Protein AF-A0A4P6G451-F1 (afdb_monomer_lite)

Radius of gyration: 16.67 Å; chains: 1; bounding box: 33×32×48 Å

Foldseek 3Di:
DDDDPVVVVVVVLVVVLVVLVVVLVVVLVVLVVCCVVVVDPPVVSVVVNVVSVVVSVCSVVVNPPPDPPD

Structure (mmCIF, N/CA/C/O backbone):
data_AF-A0A4P6G451-F1
#
_entry.id   AF-A0A4P6G451-F1
#
loop_
_atom_site.group_PDB
_atom_site.id
_atom_site.type_symbol
_atom_site.label_atom_id
_atom_site.label_alt_id
_atom_site.label_comp_id
_atom_site.label_asym_id
_atom_site.label_entity_id
_atom_site.label_seq_id
_atom_site.pdbx_PDB_ins_code
_atom_site.Cartn_x
_atom_site.Cartn_y
_atom_site.Cartn_z
_atom_site.occupancy
_atom_site.B_iso_or_equiv
_atom_site.auth_seq_id
_atom_site.auth_comp_id
_atom_site.auth_asym_id
_atom_site.auth_atom_id
_atom_site.pdbx_PDB_model_num
ATOM 1 N N . MET A 1 1 ? 17.211 -14.072 -30.868 1.00 56.56 1 MET A N 1
ATOM 2 C CA . MET A 1 1 ? 17.401 -12.604 -30.881 1.00 56.56 1 MET A CA 1
ATOM 3 C C . MET A 1 1 ? 17.959 -12.198 -29.518 1.00 56.56 1 MET A C 1
ATOM 5 O O . MET A 1 1 ? 17.316 -12.500 -28.520 1.00 56.56 1 MET A O 1
ATOM 9 N N . ARG A 1 2 ? 19.188 -11.665 -29.438 1.00 70.50 2 ARG A N 1
ATOM 10 C CA . ARG A 1 2 ? 19.831 -11.278 -28.163 1.00 70.50 2 ARG A CA 1
ATOM 11 C C . ARG A 1 2 ? 19.353 -9.867 -27.801 1.00 70.50 2 ARG A C 1
ATOM 13 O O . ARG A 1 2 ? 19.513 -8.972 -28.621 1.00 70.50 2 ARG A O 1
ATOM 20 N N . ARG A 1 3 ? 18.743 -9.691 -26.626 1.00 76.56 3 ARG A N 1
ATOM 21 C CA . ARG A 1 3 ? 18.314 -8.372 -26.126 1.00 76.56 3 ARG A CA 1
ATOM 22 C C . ARG A 1 3 ? 19.534 -7.549 -25.710 1.00 76.56 3 ARG A C 1
ATOM 24 O O . ARG A 1 3 ? 20.508 -8.105 -25.202 1.00 76.56 3 ARG A O 1
ATOM 31 N N . SER A 1 4 ? 19.474 -6.243 -25.916 1.00 85.50 4 SER A N 1
ATOM 32 C CA . SER A 1 4 ? 20.456 -5.285 -25.419 1.00 85.50 4 SER A CA 1
ATOM 33 C C . SER A 1 4 ? 20.351 -5.121 -23.897 1.00 85.50 4 SER A C 1
ATOM 35 O O . SER A 1 4 ? 19.295 -5.325 -23.294 1.00 85.50 4 SER A O 1
ATOM 37 N N . PHE A 1 5 ? 21.444 -4.701 -23.257 1.00 75.12 5 PHE A N 1
ATOM 38 C CA . PHE A 1 5 ? 21.449 -4.383 -21.824 1.00 75.12 5 PHE A CA 1
ATOM 39 C C . PHE A 1 5 ? 20.434 -3.290 -21.450 1.00 75.12 5 PHE A C 1
ATOM 41 O O . PHE A 1 5 ? 19.853 -3.345 -20.368 1.00 75.12 5 PHE A O 1
ATOM 48 N N . ALA A 1 6 ? 20.187 -2.326 -22.344 1.00 77.19 6 ALA A N 1
ATOM 49 C CA . ALA A 1 6 ? 19.198 -1.271 -22.134 1.00 77.19 6 ALA A CA 1
ATOM 50 C C . ALA A 1 6 ? 17.768 -1.833 -22.044 1.00 77.19 6 ALA A C 1
ATOM 52 O O . ALA A 1 6 ? 17.018 -1.454 -21.148 1.00 77.19 6 ALA A O 1
ATOM 53 N N . GLU A 1 7 ? 17.415 -2.787 -22.910 1.00 73.81 7 GLU A N 1
ATOM 54 C CA . GLU A 1 7 ? 16.108 -3.458 -22.875 1.00 73.81 7 GLU A CA 1
ATOM 55 C C . GLU A 1 7 ? 15.941 -4.308 -21.612 1.00 73.81 7 GLU A C 1
ATOM 57 O O . GLU A 1 7 ? 14.882 -4.286 -20.991 1.00 73.81 7 GLU A O 1
ATOM 62 N N . ILE A 1 8 ? 16.991 -5.021 -21.191 1.00 73.31 8 ILE A N 1
ATOM 63 C CA . ILE A 1 8 ? 16.967 -5.813 -19.951 1.00 73.31 8 ILE A CA 1
ATOM 64 C C . ILE A 1 8 ? 16.738 -4.901 -18.739 1.00 73.31 8 ILE A C 1
ATOM 66 O O . ILE A 1 8 ? 15.903 -5.204 -17.889 1.00 73.31 8 ILE A O 1
ATOM 70 N N . ARG A 1 9 ? 17.431 -3.758 -18.682 1.00 72.75 9 ARG A N 1
ATOM 71 C CA . ARG A 1 9 ? 17.269 -2.771 -17.607 1.00 72.75 9 ARG A CA 1
ATOM 72 C C . ARG A 1 9 ? 15.869 -2.156 -17.592 1.00 72.75 9 ARG A C 1
ATOM 74 O O . ARG A 1 9 ? 15.295 -2.004 -16.519 1.00 72.75 9 ARG A O 1
ATOM 81 N N . ALA A 1 10 ? 15.317 -1.821 -18.758 1.00 71.44 10 ALA A N 1
ATOM 82 C CA . ALA A 1 10 ? 13.969 -1.265 -18.864 1.00 71.44 10 ALA A CA 1
ATOM 83 C C . ALA A 1 10 ? 12.897 -2.256 -18.377 1.00 71.44 10 ALA A C 1
ATOM 85 O O . ALA A 1 10 ? 11.972 -1.859 -17.671 1.00 71.44 10 ALA A O 1
ATOM 86 N N . ILE A 1 11 ? 13.048 -3.545 -18.700 1.00 73.06 11 ILE A N 1
ATOM 87 C CA . ILE A 1 11 ? 12.157 -4.610 -18.215 1.00 73.06 11 ILE A CA 1
ATOM 88 C C . ILE A 1 11 ? 12.269 -4.756 -16.693 1.00 73.06 11 ILE A C 1
ATOM 90 O O . ILE A 1 11 ? 11.249 -4.722 -16.013 1.00 73.06 11 ILE A O 1
ATOM 94 N N . ALA A 1 12 ? 13.487 -4.820 -16.146 1.00 69.44 12 ALA A N 1
ATOM 95 C CA . ALA A 1 12 ? 13.692 -4.932 -14.700 1.00 69.44 12 ALA A CA 1
ATOM 96 C C . ALA A 1 12 ? 13.059 -3.759 -13.926 1.00 69.44 12 ALA A C 1
ATOM 98 O O . ALA A 1 12 ? 12.400 -3.966 -12.912 1.00 69.44 12 ALA A O 1
ATOM 99 N N . GLN A 1 13 ? 13.177 -2.531 -14.442 1.00 75.69 13 GLN A N 1
ATOM 100 C CA . GLN A 1 13 ? 12.538 -1.356 -13.840 1.00 75.69 13 GLN A CA 1
ATOM 101 C C . GLN A 1 13 ? 11.004 -1.414 -13.890 1.00 75.69 13 GLN A C 1
ATOM 103 O O . GLN A 1 13 ? 10.337 -0.921 -12.980 1.00 75.69 13 GLN A O 1
ATOM 108 N N . LEU A 1 14 ? 10.425 -1.985 -14.949 1.00 73.88 14 LEU A N 1
ATOM 109 C CA . LEU A 1 14 ? 8.979 -2.204 -15.034 1.00 73.88 14 LEU A CA 1
ATOM 110 C C . LEU A 1 14 ? 8.517 -3.265 -14.028 1.00 73.88 14 LEU A C 1
ATOM 112 O O . LEU A 1 14 ? 7.521 -3.044 -13.336 1.00 73.88 14 LEU A O 1
ATOM 116 N N . ASP A 1 15 ? 9.266 -4.359 -13.895 1.00 77.94 15 ASP A N 1
ATOM 117 C CA . ASP A 1 15 ? 8.978 -5.429 -12.937 1.00 77.94 15 ASP A CA 1
ATOM 118 C C . ASP A 1 15 ? 9.050 -4.923 -11.489 1.00 77.94 15 ASP A C 1
ATOM 120 O O . ASP A 1 15 ? 8.139 -5.173 -10.698 1.00 77.94 15 ASP A O 1
ATOM 124 N N . GLU A 1 16 ? 10.070 -4.128 -11.153 1.00 75.69 16 GLU A N 1
ATOM 125 C CA . GLU A 1 16 ? 10.196 -3.478 -9.843 1.00 75.69 16 GLU A CA 1
ATOM 126 C C . GLU A 1 16 ? 9.001 -2.565 -9.541 1.00 75.69 16 GLU A C 1
ATOM 128 O O . GLU A 1 16 ? 8.428 -2.623 -8.450 1.00 75.69 16 GLU A O 1
ATOM 133 N N . ARG A 1 17 ? 8.559 -1.755 -10.514 1.00 79.81 17 ARG A N 1
ATOM 134 C CA . ARG A 1 17 ? 7.379 -0.889 -10.350 1.00 79.81 17 ARG A CA 1
ATOM 135 C C . ARG A 1 17 ? 6.117 -1.704 -10.085 1.00 79.81 17 ARG A C 1
ATOM 137 O O . ARG A 1 17 ? 5.340 -1.347 -9.201 1.00 79.81 17 ARG A O 1
ATOM 144 N N . HIS A 1 18 ? 5.906 -2.794 -10.818 1.00 81.06 18 HIS A N 1
ATOM 145 C CA . HIS A 1 18 ? 4.765 -3.682 -10.593 1.00 81.06 18 HIS A CA 1
ATOM 146 C C . HIS A 1 18 ? 4.826 -4.361 -9.219 1.00 81.06 18 HIS A C 1
ATOM 148 O O . HIS A 1 18 ? 3.810 -4.418 -8.522 1.00 81.06 18 HIS A O 1
ATOM 154 N N . ALA A 1 19 ? 6.009 -4.812 -8.796 1.00 84.19 19 ALA A N 1
ATOM 155 C CA . ALA A 1 19 ? 6.216 -5.419 -7.487 1.00 84.19 19 ALA A CA 1
ATOM 156 C C . ALA A 1 19 ? 5.904 -4.442 -6.344 1.00 84.19 19 ALA A C 1
ATOM 158 O O . ALA A 1 19 ? 5.222 -4.817 -5.388 1.00 84.19 19 ALA A O 1
ATOM 159 N N . VAL A 1 20 ? 6.328 -3.179 -6.465 1.00 86.12 20 VAL A N 1
ATOM 160 C CA . VAL A 1 20 ? 6.014 -2.123 -5.491 1.00 86.12 20 VAL A CA 1
ATOM 161 C C . VAL A 1 20 ? 4.510 -1.890 -5.404 1.00 86.12 20 VAL A C 1
ATOM 163 O O . VAL A 1 20 ? 3.969 -1.904 -4.304 1.00 86.12 20 VAL A O 1
ATOM 166 N N . LEU A 1 21 ? 3.813 -1.739 -6.536 1.00 87.06 21 LEU A N 1
ATOM 167 C CA . LEU A 1 21 ? 2.359 -1.534 -6.544 1.00 87.06 21 LEU A CA 1
ATOM 168 C C . LEU A 1 21 ? 1.618 -2.688 -5.844 1.00 87.06 21 LEU A C 1
ATOM 170 O O . LEU A 1 21 ? 0.743 -2.448 -5.010 1.00 87.06 21 LEU A O 1
ATOM 174 N N . ALA A 1 22 ? 1.998 -3.934 -6.140 1.00 88.12 22 ALA A N 1
ATOM 175 C CA . ALA A 1 22 ? 1.410 -5.120 -5.520 1.00 88.12 22 ALA A CA 1
ATOM 176 C C . ALA A 1 22 ? 1.750 -5.243 -4.024 1.00 88.12 22 ALA A C 1
ATOM 178 O O . ALA A 1 22 ? 0.930 -5.700 -3.227 1.00 88.12 22 ALA A O 1
ATOM 179 N N . TYR A 1 23 ? 2.959 -4.848 -3.617 1.00 90.19 23 TYR A N 1
ATOM 180 C CA . TYR A 1 23 ? 3.339 -4.804 -2.207 1.00 90.19 23 TYR A CA 1
ATOM 181 C C . TYR A 1 23 ? 2.530 -3.749 -1.446 1.00 90.19 23 TYR A C 1
ATOM 183 O O . TYR A 1 23 ? 1.976 -4.053 -0.394 1.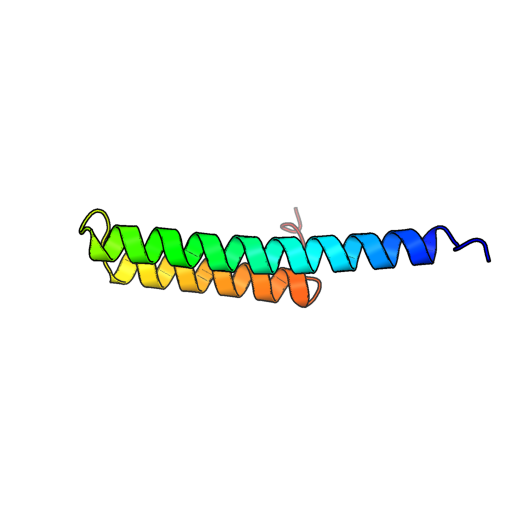00 90.19 23 TYR A O 1
ATOM 191 N N . THR A 1 24 ? 2.394 -2.542 -2.000 1.00 91.88 24 THR A N 1
ATOM 192 C CA . THR A 1 24 ? 1.608 -1.452 -1.410 1.00 91.88 24 THR A CA 1
ATOM 193 C C . THR A 1 24 ? 0.150 -1.844 -1.198 1.00 91.88 24 THR A C 1
ATOM 195 O O . THR A 1 24 ? -0.386 -1.570 -0.127 1.00 91.88 24 THR A O 1
ATOM 198 N N . ALA A 1 25 ? -0.479 -2.496 -2.183 1.00 92.06 25 ALA A N 1
ATOM 199 C CA . ALA A 1 25 ? -1.851 -2.983 -2.051 1.00 92.06 25 ALA A CA 1
ATOM 200 C C . ALA A 1 25 ? -1.989 -3.929 -0.848 1.00 92.06 25 ALA A C 1
ATOM 202 O O . ALA A 1 25 ? -2.767 -3.654 0.058 1.00 92.06 25 ALA A O 1
ATOM 203 N N . ARG A 1 26 ? -1.123 -4.949 -0.763 1.00 94.38 26 ARG A N 1
ATOM 204 C CA . ARG A 1 26 ? -1.119 -5.894 0.366 1.00 94.38 26 ARG A CA 1
ATOM 205 C C . ARG A 1 26 ? -0.887 -5.222 1.718 1.00 94.38 26 ARG A C 1
ATOM 207 O O . ARG A 1 26 ? -1.472 -5.634 2.711 1.00 94.38 26 ARG A O 1
ATOM 214 N N . GLN A 1 27 ? -0.025 -4.206 1.780 1.00 95.00 27 GLN A N 1
ATOM 215 C CA . GLN A 1 27 ? 0.191 -3.458 3.020 1.00 95.00 27 GLN A CA 1
ATOM 216 C C . GLN A 1 27 ? -1.058 -2.681 3.445 1.00 95.00 27 GLN A C 1
ATOM 218 O O . GLN A 1 27 ? -1.338 -2.618 4.637 1.00 95.00 27 GLN A O 1
ATOM 223 N N . CYS A 1 28 ? -1.823 -2.132 2.496 1.00 95.31 28 CYS A N 1
ATOM 224 C CA . CYS A 1 28 ? -3.089 -1.474 2.818 1.00 95.31 28 CYS A CA 1
ATOM 225 C C . CYS A 1 28 ? -4.098 -2.480 3.384 1.00 95.31 28 CYS A C 1
ATOM 227 O O . CYS A 1 28 ? -4.672 -2.207 4.430 1.00 95.31 28 CYS A O 1
ATOM 229 N N . ASP A 1 29 ? -4.223 -3.667 2.781 1.00 96.06 29 ASP A N 1
ATOM 230 C CA . ASP A 1 29 ? -5.121 -4.722 3.278 1.00 96.06 29 ASP A CA 1
ATOM 231 C C . ASP A 1 29 ? -4.776 -5.138 4.723 1.00 96.06 29 ASP A C 1
ATOM 233 O O . ASP A 1 29 ? -5.656 -5.333 5.561 1.00 96.06 29 ASP A O 1
ATOM 237 N N . ILE A 1 30 ? -3.479 -5.244 5.044 1.00 96.69 30 ILE A N 1
ATOM 238 C CA . ILE A 1 30 ? -3.010 -5.560 6.403 1.00 96.69 30 ILE A CA 1
ATOM 239 C C . ILE A 1 30 ? -3.389 -4.447 7.385 1.00 96.69 30 ILE A C 1
ATOM 241 O O . ILE A 1 30 ? -3.875 -4.732 8.479 1.00 96.69 30 ILE A O 1
ATOM 245 N N . VAL A 1 31 ? -3.157 -3.188 7.010 1.00 95.62 31 VAL A N 1
ATOM 246 C CA . VAL A 1 31 ? -3.447 -2.016 7.849 1.00 95.62 31 VAL A CA 1
ATOM 247 C C . VAL A 1 31 ? -4.951 -1.873 8.091 1.00 95.62 31 VAL A C 1
ATOM 249 O O . VAL A 1 31 ? -5.367 -1.662 9.229 1.00 95.62 31 VAL A O 1
ATOM 252 N N . GLU A 1 32 ? -5.769 -2.066 7.058 1.00 95.88 32 GLU A N 1
ATOM 253 C CA . GLU A 1 32 ? -7.230 -2.091 7.170 1.00 95.88 32 GLU A CA 1
ATOM 254 C C . GLU A 1 32 ? -7.685 -3.215 8.114 1.00 95.88 32 GLU A C 1
ATOM 256 O O . GLU A 1 32 ? -8.437 -2.960 9.054 1.00 95.88 32 GLU A O 1
ATOM 261 N N . GLY A 1 33 ? -7.121 -4.421 7.983 1.00 96.44 33 GLY A N 1
ATOM 262 C CA . GLY A 1 33 ? -7.392 -5.526 8.907 1.00 96.44 33 GLY A CA 1
ATOM 263 C C . GLY A 1 33 ? -6.969 -5.247 10.357 1.00 96.44 33 GLY A C 1
ATOM 264 O O . GLY A 1 33 ? -7.619 -5.710 11.296 1.00 96.44 33 GLY A O 1
ATOM 265 N N . MET A 1 34 ? -5.902 -4.470 10.580 1.00 96.50 34 MET A N 1
ATOM 266 C CA . MET A 1 34 ? -5.504 -4.031 11.924 1.00 96.50 34 MET A CA 1
ATOM 267 C C . MET A 1 34 ? -6.487 -3.018 12.518 1.00 96.50 34 MET A C 1
ATOM 269 O O . MET A 1 34 ? -6.750 -3.080 13.722 1.00 96.50 34 MET A O 1
ATOM 273 N N . ALA A 1 35 ? -7.034 -2.117 11.698 1.00 96.75 35 ALA A N 1
ATOM 274 C CA . ALA A 1 35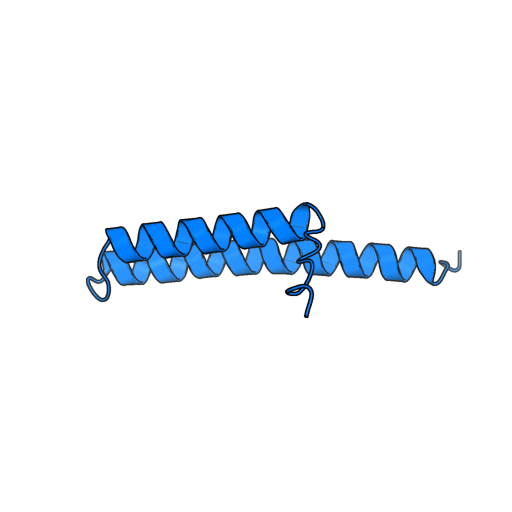 ? -8.055 -1.161 12.120 1.00 96.75 35 ALA A CA 1
ATOM 275 C C . ALA A 1 35 ? -9.375 -1.863 12.456 1.00 96.75 35 ALA A C 1
ATOM 277 O O . ALA A 1 35 ? -9.954 -1.609 13.510 1.00 96.75 35 ALA A O 1
ATOM 278 N N . ASP A 1 36 ? -9.807 -2.802 11.612 1.00 96.31 36 ASP A N 1
ATOM 279 C CA . ASP A 1 36 ? -11.019 -3.596 11.837 1.00 96.31 36 ASP A CA 1
ATOM 280 C C . ASP A 1 36 ? -10.903 -4.467 13.100 1.00 96.31 36 ASP A C 1
ATOM 282 O O . ASP A 1 36 ? -11.877 -4.667 13.824 1.00 96.31 36 ASP A O 1
ATOM 286 N N . ALA A 1 37 ? -9.691 -4.934 13.422 1.00 97.00 37 ALA A N 1
ATOM 287 C CA . ALA A 1 37 ? -9.392 -5.637 14.670 1.00 97.00 37 ALA A CA 1
ATOM 288 C C . ALA A 1 37 ? -9.238 -4.709 15.896 1.00 97.00 37 ALA A C 1
ATOM 290 O O . ALA A 1 37 ? -8.917 -5.195 16.982 1.00 97.00 37 ALA A O 1
ATOM 291 N N . GLY A 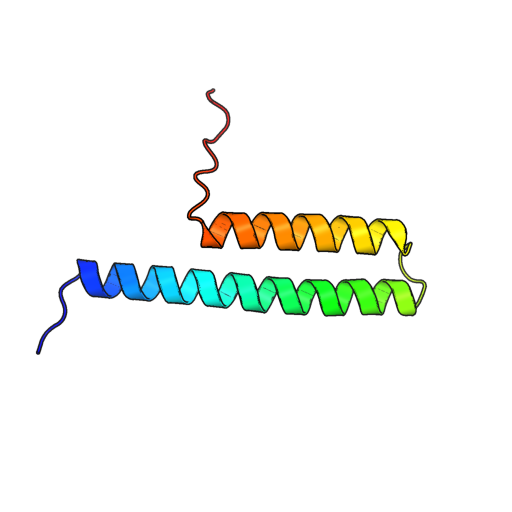1 38 ? -9.400 -3.390 15.737 1.00 96.19 38 GLY A N 1
ATOM 292 C CA . GLY A 1 38 ? -9.270 -2.400 16.811 1.00 96.19 38 GLY A CA 1
ATOM 293 C C . GLY A 1 38 ? -7.846 -2.221 17.349 1.00 96.19 38 GLY A C 1
ATOM 294 O O . GLY A 1 38 ? -7.670 -1.716 18.454 1.00 96.19 38 GLY A O 1
ATOM 295 N N . LYS A 1 39 ? -6.820 -2.657 16.605 1.00 96.50 39 LYS A N 1
ATOM 296 C CA . LYS A 1 39 ? -5.408 -2.551 17.022 1.00 96.50 39 LYS A CA 1
ATOM 297 C C . LYS A 1 39 ? -4.801 -1.176 16.751 1.00 96.50 39 LYS A C 1
ATOM 299 O O . LYS A 1 39 ? -3.790 -0.840 17.359 1.00 96.50 39 LYS A O 1
ATOM 304 N N . ILE A 1 40 ? -5.390 -0.426 15.823 1.00 95.25 40 ILE A N 1
ATOM 305 C CA . ILE A 1 40 ? -5.029 0.949 15.460 1.00 95.25 40 ILE A CA 1
ATOM 306 C C . ILE A 1 40 ? -6.306 1.751 15.193 1.00 95.25 40 ILE A C 1
ATOM 308 O O . ILE A 1 40 ? -7.357 1.163 14.923 1.00 95.25 40 ILE A O 1
ATOM 312 N N 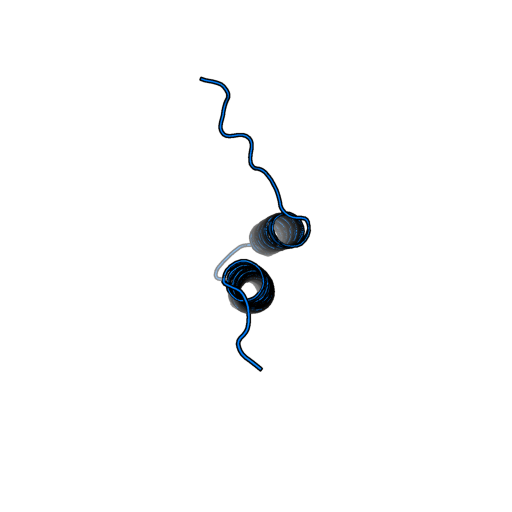. GLY A 1 41 ? -6.225 3.080 15.251 1.00 97.19 41 GLY A N 1
ATOM 313 C CA . GLY A 1 41 ? -7.343 3.945 14.894 1.00 97.19 41 GLY A CA 1
ATOM 314 C C . GLY A 1 41 ? -7.665 3.875 13.399 1.00 97.19 41 GLY A C 1
ATOM 315 O O . GLY A 1 41 ? -6.770 3.768 12.559 1.00 97.19 41 GLY A O 1
ATOM 316 N N . ARG A 1 42 ? -8.955 3.984 13.048 1.00 95.56 42 ARG A N 1
ATOM 317 C CA . ARG A 1 42 ? -9.396 4.002 11.642 1.00 95.56 42 ARG A CA 1
ATOM 318 C C . ARG A 1 42 ? -8.780 5.167 10.864 1.00 95.56 42 ARG A C 1
ATOM 320 O O . ARG A 1 42 ? -8.296 4.971 9.759 1.00 95.56 42 ARG A O 1
ATOM 327 N N . GLU A 1 43 ? -8.725 6.349 11.473 1.00 96.62 43 GLU A N 1
ATOM 328 C CA . GLU A 1 43 ? -8.121 7.541 10.861 1.00 96.62 43 GLU A CA 1
ATOM 329 C C . GLU A 1 43 ? -6.617 7.363 10.593 1.00 96.62 43 GLU A C 1
ATOM 331 O O . GLU A 1 43 ? -6.107 7.778 9.552 1.00 96.62 43 GLU A O 1
ATOM 336 N N . GLU A 1 44 ? -5.901 6.709 11.510 1.00 94.12 44 GLU A N 1
ATOM 337 C CA . GLU A 1 44 ? -4.467 6.428 11.378 1.00 94.12 44 GLU A CA 1
ATOM 338 C C . GLU A 1 44 ? -4.207 5.425 10.249 1.00 94.12 44 GLU A C 1
ATOM 340 O O . GLU A 1 44 ? -3.289 5.611 9.445 1.00 94.12 44 GLU A O 1
ATOM 345 N N . ALA A 1 45 ? -5.050 4.393 10.161 1.00 95.56 45 ALA A N 1
ATOM 346 C CA . ALA A 1 45 ? -5.032 3.406 9.091 1.00 95.56 45 ALA A CA 1
ATOM 347 C C . ALA A 1 45 ? -5.280 4.053 7.721 1.00 95.56 45 ALA A C 1
ATOM 349 O O . ALA A 1 45 ? -4.490 3.864 6.793 1.00 95.56 45 ALA A O 1
ATOM 350 N N . ASP A 1 46 ? -6.316 4.887 7.614 1.00 95.12 46 ASP A N 1
ATOM 351 C CA . ASP A 1 46 ? -6.670 5.591 6.381 1.00 95.12 46 ASP A CA 1
ATOM 352 C C . ASP A 1 46 ? -5.539 6.530 5.928 1.00 95.12 46 ASP A C 1
ATOM 354 O O . ASP A 1 46 ? -5.160 6.540 4.750 1.00 95.12 46 ASP A O 1
ATOM 358 N N . LEU A 1 47 ? -4.932 7.273 6.864 1.00 95.69 47 LEU A N 1
ATOM 359 C CA . LEU A 1 47 ? -3.792 8.147 6.582 1.00 95.69 47 LEU A CA 1
ATOM 360 C C . LEU A 1 47 ? -2.569 7.358 6.092 1.00 95.69 47 LEU A C 1
ATOM 362 O O . LEU A 1 47 ? -1.903 7.772 5.135 1.00 95.69 47 LEU A O 1
ATOM 366 N N . LEU A 1 48 ? -2.258 6.228 6.730 1.00 94.56 48 LEU A N 1
ATOM 367 C CA . LEU A 1 48 ? -1.142 5.372 6.334 1.00 94.56 48 LEU A CA 1
ATOM 368 C C . LEU A 1 48 ? -1.369 4.781 4.936 1.00 94.56 48 LEU A C 1
ATOM 370 O O . LEU A 1 48 ? -0.488 4.887 4.079 1.00 94.56 48 LEU A O 1
ATOM 374 N N . CYS A 1 49 ? -2.561 4.246 4.668 1.00 95.38 49 CYS A N 1
ATOM 375 C CA . CYS A 1 49 ? -2.948 3.742 3.351 1.00 95.38 49 CYS A CA 1
ATOM 376 C C . CYS A 1 49 ? -2.868 4.835 2.274 1.00 95.38 49 CYS A C 1
ATOM 378 O O . CYS A 1 49 ? -2.360 4.590 1.176 1.00 95.38 49 CYS A O 1
ATOM 380 N N . ALA A 1 50 ? -3.303 6.062 2.575 1.00 93.62 50 ALA A N 1
ATOM 381 C CA . ALA A 1 50 ? -3.192 7.192 1.654 1.00 93.62 50 ALA A CA 1
ATOM 382 C C . ALA A 1 50 ? -1.727 7.526 1.317 1.00 93.62 50 ALA A C 1
ATOM 384 O O . ALA A 1 50 ? -1.387 7.706 0.144 1.00 93.62 50 ALA A O 1
ATOM 385 N N . ARG A 1 51 ? -0.836 7.547 2.319 1.00 93.81 51 ARG A N 1
ATOM 386 C CA . ARG A 1 51 ? 0.607 7.785 2.123 1.00 93.81 51 ARG A CA 1
ATOM 387 C C . ARG A 1 51 ? 1.274 6.672 1.318 1.00 93.81 51 ARG A C 1
ATOM 389 O O . ARG A 1 51 ? 2.042 6.961 0.403 1.00 93.81 51 ARG 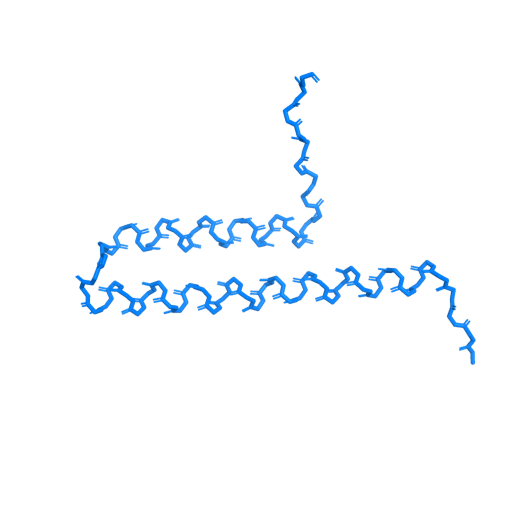A O 1
ATOM 396 N N . LEU A 1 52 ? 0.939 5.415 1.604 1.00 91.69 52 LEU A N 1
ATOM 397 C CA . LEU A 1 52 ? 1.423 4.247 0.865 1.00 91.69 52 LEU A CA 1
ATOM 398 C C . LEU A 1 52 ? 1.002 4.304 -0.612 1.00 91.69 52 LEU A C 1
ATOM 400 O O . LEU A 1 52 ? 1.836 4.137 -1.505 1.00 91.69 52 LEU A O 1
ATOM 404 N N . LYS A 1 53 ? -0.266 4.631 -0.885 1.00 90.81 53 LYS A N 1
ATOM 405 C CA . LYS A 1 53 ? -0.782 4.821 -2.251 1.00 90.81 53 LYS A CA 1
ATOM 406 C C . LYS A 1 53 ? -0.092 5.991 -2.963 1.00 90.81 53 LYS A C 1
ATOM 408 O O . LYS A 1 53 ? 0.247 5.867 -4.141 1.00 90.81 53 LYS A O 1
ATOM 413 N N . ALA A 1 54 ? 0.162 7.102 -2.268 1.00 89.06 54 ALA A N 1
ATOM 414 C CA . ALA A 1 54 ? 0.885 8.248 -2.823 1.00 89.06 54 ALA A CA 1
ATOM 415 C C . ALA A 1 54 ? 2.341 7.900 -3.181 1.00 89.06 54 ALA A C 1
ATOM 417 O O . ALA A 1 54 ? 2.795 8.226 -4.277 1.00 89.06 54 ALA A O 1
ATOM 418 N N . PHE A 1 55 ? 3.041 7.173 -2.308 1.00 86.38 55 PHE A N 1
ATOM 419 C CA . PHE A 1 55 ? 4.397 6.680 -2.558 1.00 86.38 55 PHE A CA 1
ATOM 420 C C . PHE A 1 55 ? 4.457 5.753 -3.780 1.00 86.38 55 PHE A C 1
ATOM 422 O O . PHE A 1 55 ? 5.274 5.946 -4.681 1.00 86.38 55 PHE A O 1
ATOM 429 N N . ALA A 1 56 ? 3.537 4.792 -3.863 1.00 87.81 56 ALA A N 1
ATOM 430 C CA . ALA A 1 56 ? 3.468 3.843 -4.969 1.00 87.81 56 ALA A CA 1
ATOM 431 C C . ALA A 1 56 ? 3.125 4.528 -6.305 1.00 87.81 56 ALA A C 1
ATOM 433 O O . ALA A 1 56 ? 3.734 4.236 -7.339 1.00 87.81 56 ALA A O 1
ATOM 434 N N . LYS A 1 57 ? 2.204 5.504 -6.281 1.00 86.00 57 LYS A N 1
ATOM 435 C CA . LYS A 1 57 ? 1.932 6.394 -7.422 1.00 86.00 57 LYS A CA 1
ATOM 436 C C . LYS A 1 57 ? 3.190 7.156 -7.828 1.00 86.00 57 LYS A C 1
ATOM 438 O O . LYS A 1 57 ? 3.441 7.323 -9.021 1.00 86.00 57 LYS A O 1
ATOM 443 N N . GLY A 1 58 ? 3.985 7.577 -6.850 1.00 83.44 58 GLY A N 1
ATOM 444 C CA . GLY A 1 58 ? 5.241 8.243 -7.106 1.00 83.44 58 GLY A CA 1
ATOM 445 C C . GLY A 1 58 ? 6.232 7.358 -7.854 1.00 83.44 58 GLY A C 1
ATOM 446 O O . GLY A 1 58 ? 6.692 7.731 -8.929 1.00 83.44 58 GLY A O 1
ATOM 447 N N . ILE A 1 59 ? 6.485 6.146 -7.360 1.00 79.38 59 ILE A N 1
ATOM 448 C CA . ILE A 1 59 ? 7.375 5.173 -8.014 1.00 79.38 59 ILE A CA 1
ATOM 449 C C . ILE A 1 59 ? 6.905 4.834 -9.433 1.00 79.38 59 ILE A C 1
ATOM 451 O O . ILE A 1 59 ? 7.717 4.800 -10.360 1.00 79.38 59 ILE A O 1
ATOM 455 N N . LYS A 1 60 ? 5.593 4.648 -9.634 1.00 75.50 60 LYS A N 1
ATOM 456 C CA . LYS A 1 60 ? 5.010 4.410 -10.964 1.00 75.50 60 LYS A CA 1
ATOM 457 C C . LYS A 1 60 ? 5.330 5.544 -11.942 1.00 75.50 60 LYS A C 1
ATOM 459 O O . LYS A 1 60 ? 5.682 5.278 -13.088 1.00 75.50 60 LYS A O 1
ATOM 464 N N . ASN A 1 61 ? 5.227 6.787 -11.478 1.00 76.50 61 ASN A N 1
ATOM 465 C CA . ASN A 1 61 ? 5.499 7.983 -12.274 1.00 76.50 61 ASN A CA 1
ATOM 466 C C . ASN A 1 61 ? 6.999 8.310 -12.375 1.00 76.50 61 ASN A C 1
ATOM 468 O O . ASN A 1 61 ? 7.361 9.305 -12.995 1.00 76.50 61 ASN A O 1
ATOM 472 N N . GLY A 1 62 ? 7.864 7.477 -11.788 1.00 69.56 62 GLY A N 1
ATOM 473 C CA . GLY A 1 62 ? 9.307 7.667 -11.797 1.00 69.56 62 GLY A CA 1
ATOM 474 C C . GLY A 1 62 ? 9.784 8.747 -10.834 1.00 69.56 62 GLY A C 1
ATOM 475 O O . GLY A 1 62 ? 10.743 9.422 -11.182 1.00 69.56 62 GLY A O 1
ATOM 476 N N . PHE A 1 63 ? 9.129 8.923 -9.672 1.00 58.06 63 PHE A N 1
ATOM 477 C CA . PHE A 1 63 ? 9.499 9.911 -8.650 1.00 58.06 63 PHE A CA 1
ATOM 478 C C . PHE A 1 63 ? 11.018 9.969 -8.478 1.00 58.06 63 PHE A C 1
ATOM 480 O O . PHE A 1 63 ? 11.637 9.121 -7.833 1.00 58.06 63 PHE A O 1
ATOM 487 N N . HIS A 1 64 ? 11.596 11.019 -9.051 1.00 54.94 64 HIS A N 1
ATOM 488 C CA . HIS A 1 64 ? 12.815 11.607 -8.560 1.00 54.94 64 HIS A CA 1
ATOM 489 C C . HIS A 1 64 ? 12.435 12.235 -7.227 1.00 54.94 64 HIS A C 1
ATOM 491 O O . HIS A 1 64 ? 11.881 13.329 -7.173 1.00 54.94 64 HIS A O 1
ATOM 497 N N . ILE A 1 65 ? 12.669 11.505 -6.137 1.00 51.62 65 ILE A N 1
ATOM 498 C CA . ILE A 1 65 ? 12.943 12.188 -4.882 1.00 51.62 65 ILE A CA 1
ATOM 499 C C . ILE A 1 65 ? 14.266 12.891 -5.165 1.00 51.62 65 ILE A C 1
ATOM 501 O O . ILE A 1 65 ? 15.322 12.260 -5.121 1.00 51.62 65 ILE A O 1
ATOM 505 N N . GLU A 1 66 ? 14.205 14.158 -5.579 1.00 48.12 66 GLU A N 1
ATOM 506 C CA . GLU A 1 66 ? 15.338 15.047 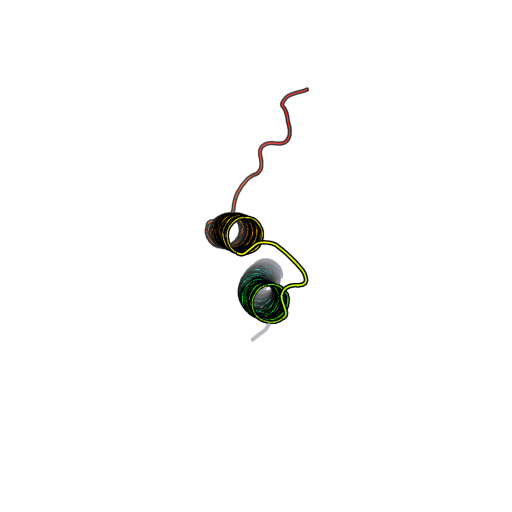-5.377 1.00 48.12 66 GLU A CA 1
ATOM 507 C C . GLU A 1 66 ? 15.630 14.932 -3.883 1.00 48.12 66 GLU A C 1
ATOM 509 O O . GLU A 1 66 ? 14.808 15.311 -3.042 1.00 48.12 66 GLU A O 1
ATOM 514 N N . GLY A 1 67 ? 16.732 14.253 -3.546 1.00 46.50 67 GLY A N 1
ATOM 515 C CA . GLY A 1 67 ? 17.229 14.260 -2.179 1.00 46.50 67 GLY A CA 1
ATOM 516 C C . GLY A 1 67 ? 17.331 15.716 -1.728 1.00 46.50 67 GLY A C 1
ATOM 517 O O . GLY A 1 67 ? 17.475 16.595 -2.584 1.00 46.50 67 GLY A O 1
ATOM 518 N N . PRO A 1 68 ? 17.209 16.006 -0.423 1.00 40.62 68 PRO A N 1
ATOM 519 C CA . PRO A 1 68 ? 17.364 17.375 0.044 1.00 40.62 68 PRO A CA 1
ATOM 520 C C . PRO A 1 68 ? 18.646 17.941 -0.570 1.00 40.62 68 PRO A C 1
ATOM 522 O O . PRO A 1 68 ? 19.701 17.323 -0.442 1.00 40.62 68 PRO A O 1
ATOM 525 N N . ASN A 1 69 ? 18.523 19.047 -1.312 1.00 43.72 69 ASN A N 1
ATOM 526 C CA . ASN A 1 69 ? 19.670 19.797 -1.807 1.00 43.72 69 ASN A CA 1
ATOM 527 C C . ASN A 1 69 ? 20.444 20.268 -0.570 1.00 43.72 69 ASN A C 1
ATOM 529 O O . ASN A 1 69 ? 20.107 21.295 0.018 1.00 43.72 69 ASN A O 1
ATOM 533 N N . THR A 1 70 ? 21.407 19.464 -0.134 1.00 41.53 70 THR A N 1
ATOM 534 C CA . THR A 1 70 ? 22.411 19.802 0.875 1.00 41.53 70 THR A CA 1
ATOM 535 C C . THR A 1 70 ? 23.760 19.839 0.204 1.00 41.53 70 THR A C 1
ATOM 537 O O . THR A 1 70 ? 24.095 18.813 -0.434 1.00 41.53 70 THR A O 1
#

pLDDT: mean 82.1, std 15.51, range [40.62, 97.19]

Secondary structure (DSSP, 8-state):
-PPPHHHHHHHHHHHHHHHHHHHHHHHHHHHHHHHHTTSS-HHHHHHHHHHHHHHHHHHHTT--------

Sequence (70 aa):
MRRSFAEIRAIAQLDERHAVLAYTARQCDIVEGMADAGKIGREEADLLCARLKAFAKGIKNGFHIEGPNT